Protein AF-I0CEF6-F1 (afdb_monomer_lite)

Sequence (139 aa):
MHSPYGPVHTPGNAVPNIDDTELGRALDSLHGVHPGLTLVADGLRHIAHDRHNITRIPTILNALAGDPHGHSLIDVIGHLVARLTDADQTPALRQLNLDEQKTVQQLGEESLYRLTDWELQEPAAEAAVVLDEIESKST

pLDDT: mean 89.61, std 13.47, range [41.97, 98.69]

Secondary structure (DSSP, 8-state):
---SS--S--GGGSPPP-TTSHHHHHHHHHTTT-HHHHHHHHHHHHHHHS---TTTHHHHHIIIII-TTS--HHHHHHHHHHHHH-TTT-GGGGGS-HHHHHHHHHHHHHHHHHHT-HHHHHHHHHHHHHHHHHHHTT-

Radius of gyration: 20.37 Å; chains: 1; bounding box: 37×33×73 Å

Organism: NCBI:txid1170711

Structure (mmCIF, N/CA/C/O backbone):
data_AF-I0CEF6-F1
#
_entry.id   AF-I0CEF6-F1
#
loop_
_atom_site.group_PDB
_atom_site.id
_atom_site.type_symbol
_atom_site.label_atom_id
_atom_site.label_alt_id
_atom_site.label_comp_id
_atom_site.label_asym_id
_atom_site.label_entity_id
_atom_site.label_seq_id
_atom_site.pdbx_PDB_ins_code
_atom_site.Cartn_x
_atom_site.Cartn_y
_atom_site.Cartn_z
_atom_site.occupancy
_atom_site.B_iso_or_equiv
_atom_site.auth_seq_id
_atom_site.auth_comp_id
_atom_site.auth_asym_id
_atom_site.auth_atom_id
_atom_site.pdbx_PDB_model_num
ATOM 1 N N . MET A 1 1 ? 13.425 -16.137 -47.425 1.00 41.97 1 MET A N 1
ATOM 2 C CA . MET A 1 1 ? 12.997 -14.758 -47.118 1.00 41.97 1 MET A CA 1
ATOM 3 C C . MET A 1 1 ? 13.192 -14.569 -45.620 1.00 41.97 1 MET A C 1
ATOM 5 O O . MET A 1 1 ? 12.418 -15.104 -44.842 1.00 41.97 1 MET A O 1
ATOM 9 N N . HIS A 1 2 ? 14.334 -14.004 -45.227 1.00 43.53 2 HIS A N 1
ATOM 10 C CA . HIS A 1 2 ? 14.745 -13.828 -43.830 1.00 43.53 2 HIS A CA 1
ATOM 11 C C . HIS A 1 2 ? 14.182 -12.479 -43.370 1.00 43.53 2 HIS A C 1
ATOM 13 O O . HIS A 1 2 ? 14.394 -11.484 -44.063 1.00 43.53 2 HIS A O 1
ATOM 19 N N . SER A 1 3 ? 13.415 -12.448 -42.279 1.00 45.62 3 SER A N 1
ATOM 20 C CA . SER A 1 3 ? 12.997 -11.176 -41.682 1.00 45.62 3 SER A CA 1
ATOM 21 C C . SER A 1 3 ? 14.264 -10.396 -41.299 1.00 45.62 3 SER A C 1
ATOM 23 O O . SER A 1 3 ? 15.109 -10.964 -40.607 1.00 45.62 3 SER A O 1
ATOM 25 N N . PRO A 1 4 ? 14.440 -9.135 -41.738 1.00 54.88 4 PRO A N 1
ATOM 26 C CA . PRO A 1 4 ? 15.590 -8.310 -41.353 1.00 54.88 4 PRO A CA 1
ATOM 27 C C . PRO A 1 4 ? 15.580 -7.958 -39.856 1.00 54.88 4 PRO A C 1
ATOM 29 O O . PRO A 1 4 ? 16.585 -7.512 -39.313 1.00 54.88 4 PRO A O 1
ATOM 32 N N . TYR A 1 5 ? 14.457 -8.208 -39.183 1.00 57.41 5 TYR A N 1
ATOM 33 C CA . TYR A 1 5 ? 14.319 -8.180 -37.738 1.00 57.41 5 TYR A CA 1
ATOM 34 C C . TYR A 1 5 ? 14.402 -9.629 -37.259 1.00 57.41 5 TYR A C 1
ATOM 36 O O . TYR A 1 5 ? 13.521 -10.430 -37.591 1.00 57.41 5 TYR A O 1
ATOM 44 N N . GLY A 1 6 ? 15.478 -9.983 -36.552 1.00 54.72 6 GLY A N 1
ATOM 45 C CA . GLY A 1 6 ? 15.647 -11.308 -35.948 1.00 54.72 6 GLY A CA 1
ATOM 46 C C . GLY A 1 6 ? 14.435 -11.723 -35.093 1.00 54.72 6 GLY A C 1
ATOM 47 O O . GLY A 1 6 ? 13.561 -10.900 -34.816 1.00 54.72 6 GLY A O 1
ATOM 48 N N . PRO A 1 7 ? 14.339 -13.000 -34.682 1.00 47.19 7 PRO A N 1
ATOM 49 C CA . PRO A 1 7 ? 13.181 -13.502 -33.947 1.00 47.19 7 PRO A CA 1
ATOM 50 C C . PRO A 1 7 ? 12.893 -12.628 -32.717 1.00 47.19 7 PRO A C 1
ATOM 52 O O . PRO A 1 7 ? 13.721 -12.500 -31.821 1.00 47.19 7 PRO A O 1
ATOM 55 N N . VAL A 1 8 ? 11.703 -12.020 -32.694 1.00 58.81 8 VAL A N 1
ATOM 56 C CA . VAL A 1 8 ? 11.270 -11.010 -31.705 1.00 58.81 8 VAL A CA 1
ATOM 57 C C . VAL A 1 8 ? 11.112 -11.606 -30.291 1.00 58.81 8 VAL A C 1
ATOM 59 O O . VAL A 1 8 ? 11.035 -10.877 -29.303 1.00 58.81 8 VAL A O 1
ATOM 62 N N . HIS A 1 9 ? 11.152 -12.937 -30.181 1.00 50.72 9 HIS A N 1
ATOM 63 C CA . HIS A 1 9 ? 11.051 -13.707 -28.943 1.00 50.72 9 HIS A CA 1
ATOM 64 C C . HIS A 1 9 ? 12.293 -14.590 -28.757 1.00 50.72 9 HIS A C 1
ATOM 66 O O . HIS A 1 9 ? 12.265 -15.793 -29.010 1.00 50.72 9 HIS A O 1
ATOM 72 N N . THR A 1 10 ? 13.409 -13.992 -28.343 1.00 57.25 10 THR A N 1
ATOM 73 C CA . THR A 1 10 ? 14.527 -14.743 -27.759 1.00 57.25 10 THR A CA 1
ATOM 74 C C . THR A 1 10 ? 14.340 -14.836 -26.239 1.00 57.25 10 THR A C 1
ATOM 76 O O . THR A 1 10 ? 13.812 -13.896 -25.640 1.00 57.25 10 THR A O 1
ATOM 79 N N . PRO A 1 11 ? 14.797 -15.918 -25.577 1.00 53.75 11 PRO A N 1
ATOM 80 C CA . PRO A 1 11 ? 14.769 -16.036 -24.113 1.00 53.75 11 PRO A CA 1
ATOM 81 C C . PRO A 1 11 ? 15.420 -14.853 -23.374 1.00 53.75 11 PRO A C 1
ATOM 83 O O . PRO A 1 11 ? 15.042 -14.558 -22.249 1.00 53.75 11 PRO A O 1
ATOM 86 N N . GLY A 1 12 ? 16.356 -14.142 -24.016 1.00 57.06 12 GLY A N 1
ATOM 87 C CA . GLY A 1 12 ? 17.007 -12.947 -23.464 1.00 57.06 12 GLY A CA 1
ATOM 88 C C . GLY A 1 12 ? 16.181 -11.655 -23.521 1.00 57.06 12 GLY A C 1
ATOM 89 O O . GLY A 1 12 ? 16.662 -10.630 -23.059 1.00 57.06 12 GLY A O 1
ATOM 90 N N . ASN A 1 13 ? 14.972 -11.687 -24.095 1.00 62.53 13 ASN A N 1
ATOM 91 C CA . ASN A 1 13 ? 14.072 -10.533 -24.232 1.00 62.53 13 ASN A CA 1
ATOM 92 C C . ASN A 1 13 ? 12.724 -10.738 -23.510 1.00 62.53 13 ASN A C 1
ATOM 94 O O . ASN A 1 13 ? 11.811 -9.924 -23.670 1.00 62.53 13 ASN A O 1
ATOM 98 N N . ALA A 1 14 ? 12.568 -11.851 -22.787 1.00 78.75 14 ALA A N 1
ATOM 99 C CA . ALA A 1 14 ? 11.372 -12.152 -22.011 1.00 78.75 14 ALA A CA 1
ATOM 100 C C . ALA A 1 14 ? 11.424 -11.443 -20.652 1.00 78.75 14 ALA A C 1
ATOM 102 O O . ALA A 1 14 ? 12.492 -11.337 -20.049 1.00 78.75 14 ALA A O 1
ATOM 103 N N . VAL A 1 15 ? 10.269 -10.984 -20.164 1.00 86.50 15 VAL A N 1
ATOM 104 C CA . VAL A 1 15 ? 10.145 -10.503 -18.783 1.00 86.50 15 VAL A CA 1
ATOM 105 C C . VAL A 1 15 ? 10.390 -11.699 -17.851 1.00 86.50 15 VAL A C 1
ATOM 107 O O . VAL A 1 15 ? 9.730 -12.729 -18.031 1.00 86.50 15 VAL A O 1
ATOM 110 N N . PRO A 1 16 ? 11.350 -11.624 -16.909 1.00 89.94 16 PRO A N 1
ATOM 111 C CA . PRO A 1 16 ? 11.624 -12.724 -15.990 1.00 89.94 16 PRO A CA 1
ATOM 112 C C . PRO A 1 16 ? 10.392 -13.107 -15.163 1.00 89.94 16 PRO A C 1
ATOM 114 O O . PRO A 1 16 ? 9.589 -12.249 -14.795 1.00 89.94 16 PRO A O 1
ATOM 117 N N . ASN A 1 17 ? 10.249 -14.398 -14.850 1.00 91.62 17 ASN A N 1
ATOM 118 C CA . ASN A 1 17 ? 9.209 -14.836 -13.921 1.00 91.62 17 ASN A CA 1
ATOM 119 C C . ASN A 1 17 ? 9.532 -14.350 -12.491 1.00 91.62 17 ASN A C 1
ATOM 121 O O . ASN A 1 17 ? 10.701 -14.309 -12.105 1.00 91.62 17 ASN A O 1
ATOM 125 N N . ILE A 1 18 ? 8.502 -14.008 -11.715 1.00 95.06 18 ILE A N 1
ATOM 126 C CA . ILE A 1 18 ? 8.603 -13.543 -10.330 1.00 95.06 18 ILE A CA 1
ATOM 127 C C . ILE A 1 18 ? 8.215 -14.611 -9.302 1.00 95.06 18 ILE A C 1
ATOM 129 O O . ILE A 1 18 ? 8.454 -14.378 -8.120 1.00 95.06 18 ILE A O 1
ATOM 133 N N . ASP A 1 19 ? 7.629 -15.746 -9.704 1.00 91.19 19 ASP A N 1
ATOM 134 C CA . ASP A 1 19 ? 7.051 -16.732 -8.770 1.00 91.19 19 ASP A CA 1
ATOM 135 C C . ASP A 1 19 ? 8.056 -17.215 -7.703 1.00 91.19 19 ASP A C 1
ATOM 137 O O . ASP A 1 19 ? 7.731 -17.277 -6.521 1.00 91.19 19 ASP A O 1
ATOM 141 N N . ASP A 1 20 ? 9.316 -17.442 -8.086 1.00 92.88 20 ASP A N 1
ATOM 142 C CA . ASP A 1 20 ? 10.383 -17.893 -7.176 1.00 92.88 20 ASP A CA 1
ATOM 143 C C . ASP A 1 20 ? 11.169 -16.738 -6.512 1.00 92.88 20 ASP A C 1
ATOM 145 O O . ASP A 1 20 ? 12.245 -16.939 -5.942 1.00 92.88 20 ASP A O 1
ATOM 149 N N . THR A 1 21 ? 10.660 -15.505 -6.586 1.00 96.62 21 THR A N 1
ATOM 150 C CA . THR A 1 21 ? 11.298 -14.308 -6.009 1.00 96.62 21 THR A CA 1
ATOM 151 C C . THR A 1 21 ? 10.660 -13.897 -4.677 1.00 96.62 21 THR A C 1
ATOM 153 O O . THR A 1 21 ? 9.620 -14.413 -4.267 1.00 96.62 21 THR A O 1
ATOM 156 N N . GLU A 1 22 ? 11.267 -12.941 -3.966 1.00 96.69 22 GLU A N 1
ATOM 157 C CA . GLU A 1 22 ? 10.638 -12.340 -2.779 1.00 96.69 22 GLU A CA 1
ATOM 158 C C . GLU A 1 22 ? 9.314 -11.643 -3.103 1.00 96.69 22 GLU A C 1
ATOM 160 O O . GLU A 1 22 ? 8.370 -11.771 -2.326 1.00 96.69 22 GLU A O 1
ATOM 165 N N . LEU A 1 23 ? 9.212 -10.994 -4.267 1.00 95.62 23 LEU A N 1
ATOM 166 C CA . LEU A 1 23 ? 7.967 -10.378 -4.717 1.00 95.62 23 LEU A CA 1
ATOM 167 C C . LEU A 1 23 ? 6.868 -11.428 -4.924 1.00 95.62 23 LEU A C 1
ATOM 169 O O . LEU A 1 23 ? 5.773 -11.260 -4.399 1.00 95.62 23 LEU A O 1
ATOM 173 N N . GLY A 1 24 ? 7.162 -12.528 -5.627 1.00 97.00 24 GLY A N 1
ATOM 174 C CA . GLY A 1 24 ? 6.199 -13.618 -5.841 1.00 97.00 24 GLY A CA 1
ATOM 175 C C . GLY A 1 24 ? 5.659 -14.171 -4.522 1.00 97.00 24 GLY A C 1
ATOM 176 O O . GLY A 1 24 ? 4.449 -14.198 -4.307 1.00 97.00 24 GLY A O 1
ATOM 177 N N . ARG A 1 25 ? 6.562 -14.475 -3.580 1.00 97.44 25 ARG A N 1
ATOM 178 C CA . ARG A 1 25 ? 6.195 -14.958 -2.238 1.00 97.44 25 ARG A CA 1
ATOM 179 C C . ARG A 1 25 ? 5.375 -13.948 -1.433 1.00 97.44 25 ARG A C 1
ATOM 181 O O . ARG A 1 25 ? 4.451 -14.345 -0.724 1.00 97.44 25 ARG A O 1
ATOM 188 N N . ALA A 1 26 ? 5.687 -12.656 -1.531 1.00 96.75 26 ALA A N 1
ATOM 189 C CA . ALA A 1 26 ? 4.910 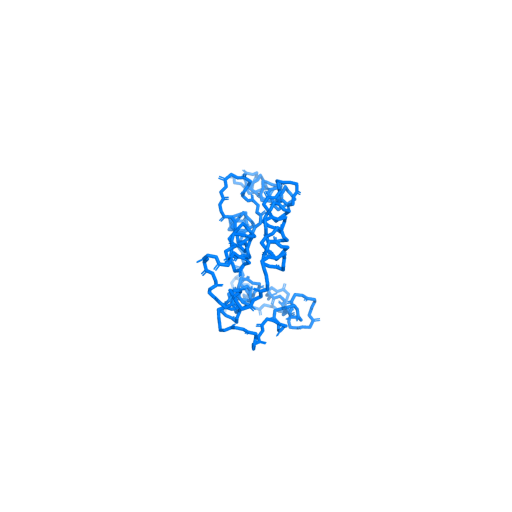-11.611 -0.873 1.00 96.75 26 ALA A CA 1
ATOM 190 C C . ALA A 1 26 ? 3.485 -11.527 -1.446 1.00 96.75 26 ALA A C 1
ATOM 192 O O . ALA A 1 26 ? 2.526 -11.442 -0.681 1.00 96.75 26 ALA A O 1
ATOM 193 N N . LEU A 1 27 ? 3.325 -11.623 -2.768 1.00 96.88 27 LEU A N 1
ATOM 194 C CA . LEU A 1 27 ? 2.013 -11.602 -3.421 1.00 96.88 27 LEU A CA 1
ATOM 195 C C . LEU A 1 27 ? 1.173 -12.835 -3.068 1.00 96.88 27 LEU A C 1
ATOM 197 O O . LEU A 1 27 ? -0.010 -12.694 -2.761 1.00 96.88 27 LEU A O 1
ATOM 201 N N . ASP A 1 28 ? 1.785 -14.020 -3.024 1.00 97.00 28 ASP A N 1
ATOM 202 C CA . ASP A 1 28 ? 1.104 -15.256 -2.616 1.00 97.00 28 ASP A CA 1
ATOM 203 C C . ASP A 1 28 ? 0.601 -15.191 -1.171 1.00 97.00 28 ASP A C 1
ATOM 205 O O . ASP A 1 28 ? -0.458 -15.729 -0.855 1.00 97.00 28 ASP A O 1
ATOM 209 N N . SER A 1 29 ? 1.308 -14.476 -0.291 1.00 96.06 29 SER A N 1
ATOM 210 C CA . SER A 1 29 ? 0.877 -14.302 1.101 1.00 96.06 29 SER A CA 1
ATOM 211 C C . SER A 1 29 ? -0.412 -13.479 1.254 1.00 96.06 29 SER A C 1
ATOM 213 O O . SER A 1 29 ? -1.086 -13.577 2.279 1.00 96.06 29 SER A O 1
ATOM 215 N N . LEU A 1 30 ? -0.780 -12.684 0.240 1.00 95.56 30 LEU A N 1
ATOM 216 C CA . LEU A 1 30 ? -2.016 -11.893 0.225 1.00 95.56 30 LEU A CA 1
ATOM 217 C C . LEU A 1 30 ? -3.234 -12.706 -0.240 1.00 95.56 30 LEU A C 1
ATOM 219 O O . LEU A 1 30 ? -4.383 -12.315 0.008 1.00 95.56 30 LEU A O 1
ATOM 223 N N . HIS A 1 31 ? -3.010 -13.836 -0.916 1.00 94.94 31 HIS A N 1
ATOM 224 C CA . HIS A 1 31 ? -4.081 -14.713 -1.376 1.00 94.94 31 HIS A CA 1
ATOM 225 C C . HIS A 1 31 ? -4.765 -15.408 -0.190 1.00 94.94 31 HIS A C 1
ATOM 227 O O . HIS A 1 31 ? -4.128 -15.914 0.728 1.00 94.94 31 HIS A O 1
ATOM 233 N N . GLY A 1 32 ? -6.102 -15.423 -0.195 1.00 92.62 32 GLY A N 1
ATOM 234 C CA . GLY A 1 32 ? -6.907 -16.059 0.858 1.00 92.62 32 GLY A CA 1
ATOM 235 C C . GLY A 1 32 ? -7.184 -15.200 2.099 1.00 92.62 32 GLY A C 1
ATOM 236 O O . GLY A 1 32 ? -8.050 -15.571 2.888 1.00 92.62 32 GLY A O 1
ATOM 237 N N . VAL A 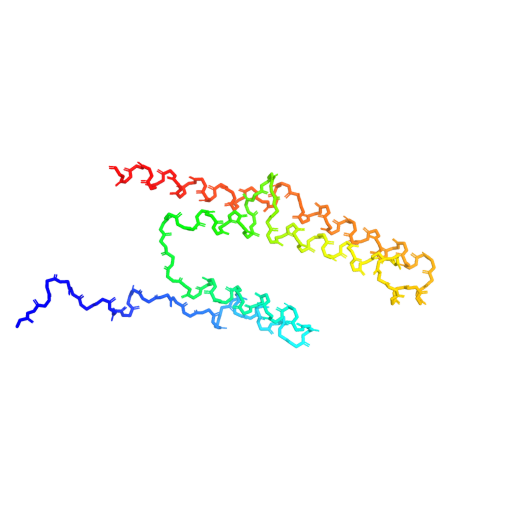1 33 ? -6.538 -14.035 2.253 1.00 96.12 33 VAL A N 1
ATOM 238 C CA . VAL A 1 33 ? -6.818 -13.101 3.363 1.00 96.12 33 VAL A CA 1
ATOM 239 C C . VAL A 1 33 ? -8.127 -12.339 3.133 1.00 96.12 33 VAL A C 1
ATOM 241 O O . VAL A 1 33 ? -8.998 -12.292 3.997 1.00 96.12 33 VAL A O 1
ATOM 244 N N . HIS A 1 34 ? -8.277 -11.735 1.953 1.00 97.12 34 HIS A N 1
ATOM 245 C CA . HIS A 1 34 ? -9.477 -11.005 1.543 1.00 97.12 34 HIS A CA 1
ATOM 246 C C . HIS A 1 34 ?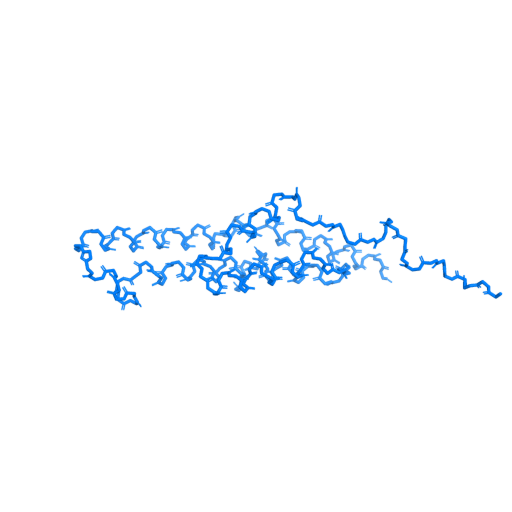 -9.543 -10.947 0.006 1.00 97.12 34 HIS A C 1
ATOM 248 O O . HIS A 1 34 ? -8.502 -10.718 -0.618 1.00 97.12 34 HIS A O 1
ATOM 254 N N . PRO A 1 35 ? -10.723 -11.071 -0.637 1.00 97.69 35 PRO A N 1
ATOM 255 C CA . PRO A 1 35 ? -10.828 -11.017 -2.101 1.00 97.69 35 PRO A CA 1
ATOM 256 C C . PRO A 1 35 ? -10.238 -9.739 -2.710 1.00 97.69 35 PRO A C 1
ATOM 258 O O . PRO A 1 35 ? -9.601 -9.780 -3.757 1.00 97.69 35 PRO A O 1
ATOM 261 N N . GLY A 1 36 ? -10.381 -8.603 -2.021 1.00 97.00 36 GLY A N 1
ATOM 262 C CA . GLY A 1 36 ? -9.764 -7.340 -2.438 1.00 97.00 36 GLY A CA 1
ATOM 263 C C . GLY A 1 36 ? -8.231 -7.375 -2.431 1.00 97.00 36 GLY A C 1
ATOM 264 O O . GLY A 1 36 ? -7.617 -6.849 -3.349 1.00 97.00 36 GLY A O 1
ATOM 265 N N . LEU A 1 37 ? -7.607 -8.043 -1.453 1.00 96.94 37 LEU A N 1
ATOM 266 C CA . LEU A 1 37 ? -6.146 -8.195 -1.415 1.00 96.94 37 LEU A CA 1
ATOM 267 C C . LEU A 1 37 ? -5.653 -9.155 -2.499 1.00 96.94 37 LEU A C 1
ATOM 269 O O . LEU A 1 37 ? -4.598 -8.929 -3.078 1.00 96.94 37 LEU A O 1
ATOM 273 N N . THR A 1 38 ? -6.450 -10.176 -2.828 1.00 97.50 38 THR A N 1
ATOM 274 C CA . THR A 1 38 ? -6.174 -11.061 -3.969 1.00 97.50 38 THR A CA 1
ATOM 275 C C . THR A 1 38 ? -6.162 -10.280 -5.283 1.00 97.50 38 THR A C 1
ATOM 277 O O . THR A 1 38 ? -5.213 -10.399 -6.048 1.00 97.50 38 THR A O 1
ATOM 280 N N . LEU A 1 39 ? -7.141 -9.395 -5.502 1.00 97.31 39 LEU A N 1
ATOM 281 C CA . LEU A 1 39 ? -7.180 -8.538 -6.692 1.00 97.31 39 LEU A CA 1
ATOM 282 C C . LEU A 1 39 ? -5.994 -7.569 -6.771 1.00 97.31 39 LEU A C 1
ATOM 284 O O . LEU A 1 39 ? -5.443 -7.366 -7.851 1.00 97.31 39 LEU A O 1
ATOM 288 N N . VAL A 1 40 ? -5.586 -6.979 -5.642 1.00 96.75 40 VAL A N 1
ATOM 289 C CA . VAL A 1 40 ? -4.381 -6.136 -5.591 1.00 96.75 40 VAL A CA 1
ATOM 290 C C . VAL A 1 40 ? -3.142 -6.961 -5.942 1.00 96.75 40 VAL A C 1
ATOM 292 O O . VAL A 1 40 ? -2.344 -6.528 -6.770 1.00 96.75 40 VAL A O 1
ATOM 295 N N . ALA A 1 41 ? -3.004 -8.163 -5.376 1.00 96.94 41 ALA A N 1
ATOM 296 C CA . ALA A 1 41 ? -1.879 -9.047 -5.657 1.00 96.94 41 ALA A CA 1
ATOM 297 C C . ALA A 1 41 ? -1.815 -9.451 -7.139 1.00 96.94 41 ALA A C 1
ATOM 299 O O . ALA A 1 41 ? -0.749 -9.400 -7.753 1.00 96.94 41 ALA A O 1
ATOM 300 N N . ASP A 1 42 ? -2.958 -9.783 -7.737 1.00 96.44 42 ASP A N 1
ATOM 301 C CA . ASP A 1 42 ? -3.053 -10.135 -9.154 1.00 96.44 42 ASP A CA 1
ATOM 302 C C . ASP A 1 42 ? -2.731 -8.935 -10.058 1.00 96.44 42 ASP A C 1
ATOM 304 O O . ASP A 1 42 ? -2.037 -9.084 -11.066 1.00 96.44 42 ASP A O 1
ATOM 308 N N . GLY A 1 43 ? -3.162 -7.728 -9.676 1.00 96.81 43 GLY A N 1
ATOM 309 C CA . GLY A 1 43 ? -2.806 -6.487 -10.365 1.00 96.81 43 GLY A CA 1
ATOM 310 C C . GLY A 1 43 ? -1.304 -6.191 -10.316 1.00 96.81 43 GLY A C 1
ATOM 311 O O . GLY A 1 43 ? -0.701 -5.894 -11.346 1.00 96.81 43 GLY A O 1
ATOM 312 N N . LEU A 1 44 ? -0.674 -6.334 -9.147 1.00 97.31 44 LEU A N 1
ATOM 313 C CA . LEU A 1 44 ? 0.775 -6.167 -8.988 1.00 97.31 44 LEU A CA 1
ATOM 314 C C . LEU A 1 44 ? 1.561 -7.228 -9.769 1.00 97.31 44 LEU A C 1
ATOM 316 O O . LEU A 1 44 ? 2.546 -6.899 -10.429 1.00 97.31 44 LEU A O 1
ATOM 320 N N . ARG A 1 45 ? 1.096 -8.483 -9.767 1.00 96.81 45 ARG A N 1
ATOM 321 C CA . ARG A 1 45 ? 1.660 -9.562 -10.592 1.00 96.81 45 ARG A CA 1
ATOM 322 C C . ARG A 1 45 ? 1.553 -9.234 -12.081 1.00 96.81 45 ARG A C 1
ATOM 324 O O . ARG A 1 45 ? 2.508 -9.442 -12.825 1.00 96.81 45 ARG A O 1
ATOM 331 N N . HIS A 1 46 ? 0.423 -8.679 -12.520 1.00 95.94 46 HIS A N 1
ATOM 332 C CA . HIS A 1 46 ? 0.252 -8.236 -13.900 1.00 95.94 46 HIS A CA 1
ATOM 333 C C . HIS A 1 46 ? 1.237 -7.121 -14.270 1.00 95.94 46 HIS A C 1
ATOM 335 O O . HIS A 1 46 ? 1.890 -7.218 -15.305 1.00 95.94 46 HIS A O 1
ATOM 341 N N . ILE A 1 47 ? 1.406 -6.112 -13.406 1.00 96.06 47 ILE A N 1
ATOM 342 C CA . ILE A 1 47 ? 2.405 -5.051 -13.602 1.00 96.06 47 ILE A CA 1
ATOM 343 C C . ILE A 1 47 ? 3.809 -5.655 -13.702 1.00 96.06 47 ILE A C 1
ATOM 345 O O . ILE A 1 47 ? 4.556 -5.303 -14.606 1.00 96.06 47 ILE A O 1
ATOM 349 N N . ALA A 1 48 ? 4.174 -6.584 -12.821 1.00 95.50 48 ALA A N 1
ATOM 350 C CA . ALA A 1 48 ? 5.512 -7.168 -12.793 1.00 95.50 48 ALA A CA 1
ATOM 351 C C . ALA A 1 48 ? 5.839 -8.052 -14.015 1.00 95.50 48 ALA A C 1
ATOM 353 O O . ALA A 1 48 ? 7.004 -8.160 -14.391 1.00 95.50 48 ALA A O 1
ATOM 354 N N . HIS A 1 49 ? 4.833 -8.664 -14.647 1.00 94.56 49 HIS A N 1
ATOM 355 C CA . HIS A 1 49 ? 5.011 -9.468 -15.862 1.00 94.56 49 HIS A CA 1
ATOM 356 C C . HIS A 1 49 ? 4.854 -8.689 -17.170 1.00 94.56 49 HIS A C 1
ATOM 358 O O . HIS A 1 49 ? 5.172 -9.229 -18.234 1.00 94.56 49 HIS A O 1
ATOM 364 N N . ASP A 1 50 ? 4.355 -7.453 -17.121 1.00 93.69 50 ASP A N 1
ATOM 365 C CA . ASP A 1 50 ? 4.194 -6.642 -18.321 1.00 93.69 50 ASP A CA 1
ATOM 366 C C . ASP A 1 50 ? 5.551 -6.165 -18.858 1.00 93.69 50 ASP A C 1
ATOM 368 O O . ASP A 1 50 ? 6.504 -5.891 -18.122 1.00 93.69 50 ASP A O 1
ATOM 372 N N . ARG A 1 51 ? 5.646 -6.064 -20.185 1.00 91.25 51 ARG A N 1
ATOM 373 C CA . ARG A 1 51 ? 6.840 -5.543 -20.846 1.00 91.25 51 ARG A CA 1
ATOM 374 C C . ARG A 1 51 ? 6.737 -4.026 -20.923 1.00 91.25 51 ARG A C 1
ATOM 376 O O . ARG A 1 51 ? 6.245 -3.475 -21.909 1.00 91.25 51 ARG A O 1
ATOM 383 N N . HIS A 1 52 ? 7.260 -3.358 -19.905 1.00 91.81 52 HIS A N 1
ATOM 384 C CA . HIS A 1 52 ? 7.279 -1.898 -19.862 1.00 91.81 52 HIS A CA 1
ATOM 385 C C . HIS A 1 52 ? 8.247 -1.287 -20.876 1.00 91.81 52 HIS A C 1
ATOM 387 O O . HIS A 1 52 ? 9.239 -1.897 -21.284 1.00 91.81 52 HIS A O 1
ATOM 393 N N . ASN A 1 53 ? 7.956 -0.049 -21.266 1.00 89.44 53 ASN A N 1
ATOM 394 C CA . ASN A 1 53 ? 8.879 0.812 -21.996 1.00 89.44 53 ASN A CA 1
ATOM 395 C C . ASN A 1 53 ? 9.383 1.936 -21.079 1.00 89.44 53 ASN A C 1
ATOM 397 O O . ASN A 1 53 ? 8.795 2.195 -20.028 1.00 89.44 53 ASN A O 1
ATOM 401 N N . ILE A 1 54 ? 10.471 2.594 -21.488 1.00 90.75 54 ILE A N 1
ATOM 402 C CA . ILE A 1 54 ? 11.135 3.617 -20.671 1.00 90.75 54 ILE A CA 1
ATOM 403 C C . ILE A 1 54 ? 10.208 4.794 -20.334 1.00 90.75 54 ILE A C 1
ATOM 405 O O . ILE A 1 54 ? 10.253 5.285 -19.217 1.00 90.75 54 ILE A O 1
ATOM 409 N N . THR A 1 55 ? 9.300 5.154 -21.242 1.00 89.38 55 THR A N 1
ATOM 410 C CA . THR A 1 55 ? 8.338 6.253 -21.084 1.00 89.38 55 THR A CA 1
ATOM 411 C C . THR A 1 55 ? 7.240 5.952 -20.053 1.00 89.38 55 THR A C 1
ATOM 413 O O . THR A 1 55 ? 6.643 6.862 -19.489 1.00 89.38 55 THR A O 1
ATOM 416 N N . ARG A 1 56 ? 6.914 4.675 -19.801 1.00 91.44 56 ARG A N 1
ATOM 417 C CA . ARG A 1 56 ? 5.793 4.287 -18.923 1.00 91.44 56 ARG A CA 1
ATOM 418 C C . ARG A 1 56 ? 6.216 3.993 -17.486 1.00 91.44 56 ARG A C 1
ATOM 420 O O . ARG A 1 56 ? 5.409 4.171 -16.574 1.00 91.44 56 ARG A O 1
ATOM 427 N N . ILE A 1 57 ? 7.453 3.539 -17.278 1.00 94.25 57 ILE A N 1
ATOM 428 C CA . ILE A 1 57 ? 7.965 3.186 -15.944 1.00 94.25 57 ILE A CA 1
ATOM 429 C C . ILE A 1 57 ? 7.864 4.360 -14.952 1.00 94.25 57 ILE A C 1
ATOM 431 O O . ILE A 1 57 ? 7.360 4.114 -13.858 1.00 94.25 57 ILE A O 1
ATOM 435 N N . PRO A 1 58 ? 8.229 5.612 -15.299 1.00 93.88 58 PRO A N 1
ATOM 436 C CA . PRO A 1 58 ? 8.112 6.759 -14.392 1.00 93.88 58 PRO A CA 1
ATOM 437 C C . PRO A 1 58 ? 6.698 6.932 -13.830 1.00 93.88 58 PRO A C 1
ATOM 439 O O . PRO A 1 58 ? 6.502 7.030 -12.621 1.00 93.88 58 PRO A O 1
ATOM 442 N N . THR A 1 59 ? 5.681 6.852 -14.697 1.00 93.25 59 THR A N 1
ATOM 443 C CA . THR A 1 59 ? 4.275 6.940 -14.276 1.00 93.25 59 THR A CA 1
ATOM 444 C C . THR A 1 59 ? 3.874 5.785 -13.357 1.00 93.25 59 THR A C 1
ATOM 446 O O . THR A 1 59 ? 3.133 5.995 -12.400 1.00 93.25 59 THR A O 1
ATOM 449 N N . ILE A 1 60 ? 4.352 4.564 -13.625 1.00 95.12 60 ILE A N 1
ATOM 450 C CA . ILE A 1 60 ? 4.069 3.397 -12.776 1.00 95.12 60 ILE A CA 1
ATOM 451 C C . ILE A 1 60 ? 4.725 3.560 -11.401 1.00 95.12 60 ILE A C 1
ATOM 453 O O . ILE A 1 60 ? 4.067 3.309 -10.396 1.00 95.12 60 ILE A O 1
ATOM 457 N N . LEU A 1 61 ? 5.984 4.001 -11.342 1.00 95.00 61 LEU A N 1
ATOM 458 C CA . LEU A 1 61 ? 6.691 4.239 -10.080 1.00 95.00 61 LEU A CA 1
ATOM 459 C C . LEU A 1 61 ? 5.971 5.291 -9.232 1.00 95.00 61 LEU A C 1
ATOM 461 O O . LEU A 1 61 ? 5.707 5.040 -8.057 1.00 95.00 61 LEU A O 1
ATOM 465 N N . ASN A 1 62 ? 5.557 6.405 -9.841 1.00 93.56 62 ASN A N 1
ATOM 466 C 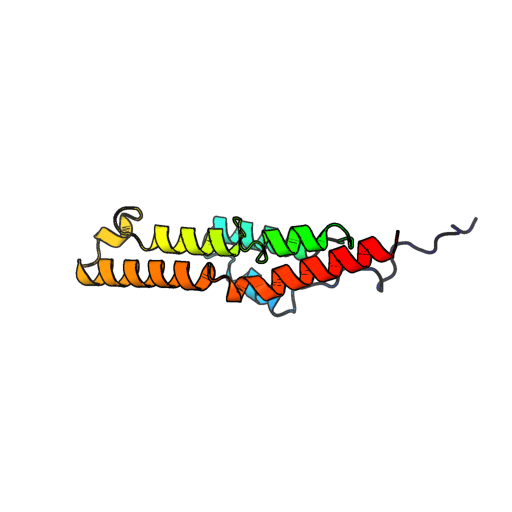CA . ASN A 1 62 ? 4.803 7.448 -9.144 1.00 93.56 62 ASN A CA 1
ATOM 467 C C . ASN A 1 62 ? 3.448 6.932 -8.642 1.00 93.56 62 ASN A C 1
ATOM 469 O O . ASN A 1 62 ? 3.114 7.119 -7.476 1.00 93.56 62 ASN A O 1
ATOM 473 N N . ALA A 1 63 ? 2.709 6.191 -9.474 1.00 94.31 63 ALA A N 1
ATOM 474 C CA . ALA A 1 63 ? 1.429 5.604 -9.077 1.00 94.31 63 ALA A CA 1
ATOM 475 C C . ALA A 1 63 ? 1.560 4.552 -7.960 1.00 94.31 63 ALA A C 1
ATOM 477 O O . ALA A 1 63 ? 0.630 4.369 -7.176 1.00 94.31 63 ALA A O 1
ATOM 478 N N . LEU A 1 64 ? 2.689 3.840 -7.881 1.00 94.81 64 LEU A N 1
ATOM 479 C CA . LEU A 1 64 ? 2.932 2.854 -6.830 1.00 94.81 64 LEU A CA 1
ATOM 480 C C . LEU A 1 64 ? 3.393 3.505 -5.524 1.00 94.81 64 LEU A C 1
ATOM 482 O O . LEU A 1 64 ? 2.858 3.153 -4.475 1.00 94.81 64 LEU A O 1
ATOM 486 N N . ALA A 1 65 ? 4.369 4.415 -5.583 1.00 93.25 65 ALA A N 1
ATOM 487 C CA . ALA A 1 65 ? 5.067 4.902 -4.392 1.00 93.25 65 ALA A CA 1
ATOM 488 C C . ALA A 1 65 ? 5.712 6.298 -4.507 1.00 93.25 65 ALA A C 1
ATOM 490 O O . ALA A 1 65 ? 6.266 6.759 -3.522 1.00 93.25 65 ALA A O 1
ATOM 491 N N . GLY A 1 66 ? 5.723 6.938 -5.680 1.00 84.12 66 GLY A N 1
ATOM 492 C CA . GLY A 1 66 ? 6.585 8.101 -5.954 1.00 84.12 66 GLY A CA 1
ATOM 493 C C . GLY A 1 66 ? 5.869 9.440 -6.142 1.00 84.12 66 GLY A C 1
ATOM 494 O O . GLY A 1 66 ? 6.435 10.323 -6.777 1.00 84.12 66 GLY A O 1
ATOM 495 N N . ASP A 1 67 ? 4.629 9.598 -5.676 1.00 80.19 67 ASP A N 1
ATOM 496 C CA . ASP A 1 67 ? 3.890 10.860 -5.821 1.00 80.19 67 ASP A CA 1
ATOM 497 C C . ASP A 1 67 ? 3.757 11.615 -4.485 1.00 80.19 67 ASP A C 1
ATOM 499 O O . ASP A 1 67 ? 2.706 11.531 -3.847 1.00 80.19 67 ASP A O 1
ATOM 503 N N . PRO A 1 68 ? 4.766 12.422 -4.087 1.00 67.69 68 PRO A N 1
ATOM 504 C CA . PRO A 1 68 ? 4.765 13.163 -2.818 1.00 67.69 68 PRO A CA 1
ATOM 505 C C . PRO A 1 68 ? 3.665 14.230 -2.721 1.00 67.69 68 PRO A C 1
ATOM 507 O O . PRO A 1 68 ? 3.503 14.876 -1.681 1.00 67.69 68 PRO A O 1
ATOM 510 N N . HIS A 1 69 ? 2.931 14.478 -3.809 1.00 69.56 69 HIS A N 1
ATOM 511 C CA . HIS A 1 69 ? 1.860 15.468 -3.881 1.00 69.56 69 HIS A CA 1
ATOM 512 C C . HIS A 1 69 ? 0.520 14.884 -4.341 1.00 69.56 69 HIS A C 1
ATOM 514 O O . HIS A 1 69 ? -0.456 15.632 -4.459 1.00 69.56 69 HIS A O 1
ATOM 520 N N . GLY A 1 70 ? 0.446 13.576 -4.577 1.00 66.19 70 GLY A N 1
ATOM 521 C CA . GLY A 1 70 ? -0.755 12.893 -5.033 1.00 66.19 70 GLY A CA 1
ATOM 522 C C . GLY A 1 70 ? -1.044 11.629 -4.238 1.00 66.19 70 GLY A C 1
ATOM 523 O O . GLY A 1 70 ? -0.656 11.495 -3.085 1.00 66.19 70 GLY A O 1
ATOM 524 N N . HIS A 1 71 ? -1.845 10.743 -4.826 1.00 79.19 71 HIS A N 1
ATOM 525 C CA . HIS A 1 71 ? -2.321 9.529 -4.165 1.00 79.19 71 HIS A CA 1
ATOM 526 C C . HIS A 1 71 ? -1.684 8.312 -4.829 1.00 79.19 71 HIS A C 1
ATOM 528 O O . HIS A 1 71 ? -2.223 7.769 -5.798 1.00 79.19 71 HIS A O 1
ATOM 534 N N . SER A 1 72 ? -0.537 7.889 -4.306 1.00 92.81 72 SER A N 1
ATOM 535 C CA . SER A 1 72 ? 0.082 6.618 -4.663 1.00 92.81 72 SER A CA 1
ATOM 536 C C . SER A 1 72 ? -0.680 5.440 -4.040 1.00 92.81 72 SER A C 1
ATOM 538 O O . SER A 1 72 ? -1.512 5.596 -3.138 1.00 92.81 72 SER A O 1
ATOM 540 N N . LEU A 1 73 ? -0.397 4.220 -4.501 1.00 94.19 73 LEU A N 1
ATOM 541 C CA . LEU A 1 73 ? -0.960 3.010 -3.904 1.00 94.19 73 LEU A CA 1
ATOM 542 C C . LEU A 1 73 ? -0.611 2.896 -2.410 1.00 94.19 73 LEU A C 1
ATOM 544 O O . LEU A 1 73 ? -1.455 2.451 -1.630 1.00 94.19 73 LEU A O 1
ATOM 548 N N . ILE A 1 74 ? 0.589 3.321 -2.000 1.00 93.88 74 ILE A N 1
ATOM 549 C CA . ILE A 1 74 ? 0.992 3.341 -0.587 1.00 93.88 74 ILE A CA 1
ATOM 550 C C . ILE A 1 74 ? 0.098 4.291 0.223 1.00 93.88 74 ILE A C 1
ATOM 552 O O . ILE A 1 74 ? -0.382 3.897 1.290 1.00 93.88 74 ILE A O 1
ATOM 556 N N . ASP A 1 75 ? -0.219 5.479 -0.301 1.00 93.00 75 ASP A N 1
ATOM 557 C CA . ASP A 1 75 ? -1.107 6.435 0.379 1.00 93.00 75 ASP A CA 1
ATOM 558 C C . ASP A 1 75 ? -2.514 5.863 0.560 1.00 93.00 75 ASP A C 1
ATOM 560 O O . ASP A 1 75 ? -3.118 5.946 1.634 1.00 93.00 75 ASP A O 1
ATOM 564 N N . VAL A 1 76 ? -3.034 5.216 -0.487 1.00 94.19 76 VAL A N 1
ATOM 565 C CA . VAL A 1 76 ? -4.341 4.551 -0.443 1.00 94.19 76 VAL A CA 1
ATOM 566 C C . VAL A 1 76 ? -4.354 3.441 0.612 1.00 94.19 76 VAL A C 1
ATOM 568 O O . VAL A 1 76 ? -5.335 3.310 1.349 1.00 94.19 76 VAL A O 1
ATOM 571 N N . ILE A 1 77 ? -3.272 2.664 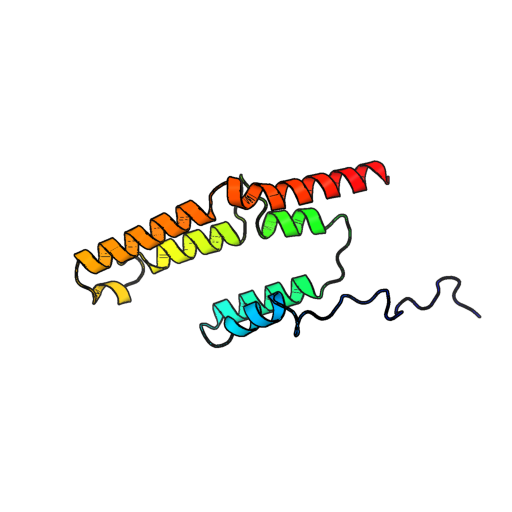0.726 1.00 95.38 77 ILE A N 1
ATOM 572 C CA . ILE A 1 77 ? -3.128 1.628 1.756 1.00 95.38 77 ILE A CA 1
ATOM 573 C C . ILE A 1 77 ? -3.103 2.256 3.154 1.00 95.38 77 ILE A C 1
ATOM 575 O O . ILE A 1 77 ? -3.839 1.792 4.026 1.00 95.38 77 ILE A O 1
ATOM 579 N N . GLY A 1 78 ? -2.331 3.326 3.366 1.00 95.38 78 GLY A N 1
ATOM 580 C CA . GLY A 1 78 ? -2.288 4.044 4.643 1.00 95.38 78 GLY A CA 1
ATOM 581 C C . GLY A 1 78 ? -3.670 4.534 5.079 1.00 95.38 78 GLY A C 1
ATOM 582 O O . GLY A 1 78 ? -4.104 4.280 6.206 1.00 95.38 78 GLY A O 1
ATOM 583 N N . HIS A 1 79 ? -4.421 5.152 4.163 1.00 96.69 79 HIS A N 1
ATOM 584 C CA . HIS A 1 79 ? -5.784 5.612 4.440 1.00 96.69 79 HIS A CA 1
ATOM 585 C C . HIS A 1 79 ? -6.761 4.463 4.708 1.00 96.69 79 HIS A C 1
ATOM 587 O O . HIS A 1 79 ? -7.638 4.587 5.569 1.00 96.69 79 HIS A O 1
ATOM 593 N N . LEU A 1 80 ? -6.623 3.337 4.002 1.00 97.38 80 LEU A N 1
ATOM 594 C CA . LEU A 1 80 ? -7.443 2.156 4.252 1.00 97.38 80 LEU A CA 1
ATOM 595 C C . LEU A 1 80 ? -7.168 1.570 5.641 1.00 97.38 80 LEU A C 1
ATOM 597 O O . LEU A 1 80 ? -8.120 1.227 6.340 1.00 97.38 80 LEU A O 1
ATOM 601 N N . VAL A 1 81 ? -5.902 1.490 6.058 1.00 98.00 81 VAL A N 1
ATOM 602 C CA . VAL A 1 81 ? -5.529 1.032 7.404 1.00 98.00 81 VAL A CA 1
ATOM 603 C C . VAL A 1 81 ? -6.170 1.930 8.458 1.00 98.00 81 VAL A C 1
ATOM 605 O O . VAL A 1 81 ? -6.914 1.412 9.287 1.00 98.00 81 VAL A O 1
ATOM 608 N N . ALA A 1 82 ? -5.991 3.254 8.367 1.00 98.19 82 ALA A N 1
ATOM 609 C CA . ALA A 1 82 ? -6.595 4.204 9.305 1.00 98.19 82 ALA A CA 1
ATOM 610 C C . ALA A 1 82 ? -8.126 4.060 9.387 1.00 98.19 82 ALA A C 1
ATOM 612 O O . ALA A 1 82 ? -8.706 4.076 10.474 1.00 98.19 82 ALA A O 1
ATOM 613 N N . ARG A 1 83 ? -8.793 3.844 8.245 1.00 98.19 83 ARG A N 1
ATOM 614 C CA . ARG A 1 83 ? -10.240 3.589 8.194 1.00 98.19 83 ARG A CA 1
ATOM 615 C C . ARG A 1 83 ? -10.632 2.281 8.887 1.00 98.19 83 ARG A C 1
ATOM 617 O O . ARG A 1 83 ? -11.652 2.237 9.573 1.00 98.19 83 ARG A O 1
ATOM 624 N N . LEU A 1 84 ? -9.876 1.205 8.673 1.00 98.25 84 LEU A N 1
ATOM 625 C CA . LEU A 1 84 ? -10.177 -0.113 9.241 1.00 98.25 84 LEU A CA 1
ATOM 626 C C . LEU A 1 84 ? -9.928 -0.177 10.752 1.00 98.25 84 LEU A C 1
ATOM 628 O O . LEU A 1 84 ? -10.549 -0.990 11.431 1.00 98.25 84 LEU A O 1
ATOM 632 N N . THR A 1 85 ? -9.059 0.684 11.277 1.00 98.69 85 THR A N 1
ATOM 633 C CA . THR A 1 85 ? -8.752 0.803 12.710 1.00 98.69 85 THR A CA 1
ATOM 634 C C . THR A 1 85 ? -9.651 1.781 13.468 1.00 98.69 85 THR A C 1
ATOM 636 O O . THR A 1 85 ? -9.579 1.851 14.692 1.00 98.69 85 THR A O 1
ATOM 639 N N . ASP A 1 86 ? -10.498 2.535 12.770 1.00 98.31 86 ASP A N 1
ATOM 640 C CA . ASP A 1 86 ? -11.453 3.466 13.369 1.00 98.31 86 ASP A CA 1
ATOM 641 C C . ASP A 1 86 ? -12.766 2.740 13.725 1.00 98.31 86 ASP A C 1
ATOM 643 O O . ASP A 1 86 ? -13.459 2.207 12.852 1.00 98.31 86 ASP A O 1
ATOM 647 N N . ALA A 1 87 ? -13.137 2.722 15.010 1.00 97.56 87 ALA A N 1
ATOM 648 C CA . ALA A 1 87 ? -14.350 2.063 15.503 1.00 97.56 87 ALA A CA 1
ATOM 649 C C . ALA A 1 87 ? -15.661 2.739 15.052 1.00 97.56 87 ALA A C 1
ATOM 651 O O . ALA A 1 87 ? -16.723 2.092 15.026 1.00 97.56 87 ALA A O 1
ATOM 652 N N . ASP A 1 88 ? -15.610 4.007 14.641 1.00 97.44 88 ASP A N 1
ATOM 653 C CA . ASP A 1 88 ? -16.754 4.699 14.054 1.00 97.44 88 ASP A CA 1
ATOM 654 C C . ASP A 1 88 ? -17.016 4.210 12.626 1.00 97.44 88 ASP A C 1
ATOM 656 O O . ASP A 1 88 ? -18.179 4.044 12.241 1.00 97.44 88 ASP A O 1
ATOM 660 N N . GLN A 1 89 ? -15.959 3.883 11.876 1.00 97.81 89 GLN A N 1
ATOM 661 C CA . GLN A 1 89 ? -16.031 3.397 10.491 1.00 97.81 89 GLN A CA 1
ATOM 662 C C . GLN A 1 89 ? -16.057 1.869 10.370 1.00 97.81 89 GLN A C 1
ATOM 664 O O . GLN A 1 89 ? -16.557 1.346 9.370 1.00 97.81 89 GLN A O 1
ATOM 669 N N . THR A 1 90 ? -15.568 1.157 11.387 1.00 98.06 90 THR A N 1
ATOM 670 C CA . THR A 1 90 ? -15.451 -0.305 11.424 1.00 98.06 90 THR A CA 1
ATOM 671 C C . THR A 1 90 ? -16.205 -0.858 12.636 1.00 98.06 90 THR A C 1
ATOM 673 O O . THR A 1 90 ? -15.623 -1.075 13.701 1.00 98.06 90 THR A O 1
ATOM 676 N N . PRO A 1 91 ? -17.521 -1.137 12.500 1.00 97.88 91 PRO A N 1
ATOM 677 C CA . PRO A 1 91 ? -18.379 -1.499 13.631 1.00 97.88 91 PRO A CA 1
ATOM 678 C C . PRO A 1 91 ? -17.933 -2.735 14.418 1.00 97.88 91 PRO A C 1
ATOM 680 O O . PRO A 1 91 ? -18.281 -2.860 15.589 1.00 97.88 91 PRO A O 1
ATOM 683 N N . ALA A 1 92 ? -17.165 -3.640 13.803 1.00 98.06 92 ALA A N 1
ATOM 684 C CA . ALA A 1 92 ? -16.619 -4.816 14.477 1.00 98.06 92 ALA A CA 1
ATOM 685 C C . ALA A 1 92 ? -15.720 -4.447 15.673 1.00 98.06 92 ALA A C 1
ATOM 687 O O . ALA A 1 92 ? -15.717 -5.162 16.672 1.00 98.06 92 ALA A O 1
ATOM 688 N N . LEU A 1 93 ? -15.033 -3.299 15.622 1.00 98.19 93 LEU A N 1
ATOM 689 C CA . LEU A 1 93 ? -14.170 -2.827 16.709 1.00 98.19 93 LEU A CA 1
ATOM 690 C C . LEU A 1 93 ? -14.952 -2.346 17.936 1.00 98.19 93 LEU A C 1
ATOM 692 O O . LEU A 1 93 ? -14.397 -2.290 19.028 1.00 98.19 93 LEU A O 1
ATOM 696 N N . ARG A 1 94 ? -16.257 -2.073 17.806 1.00 97.69 94 ARG A N 1
ATOM 697 C CA . ARG A 1 94 ? -17.107 -1.641 18.932 1.00 97.69 94 ARG A CA 1
ATOM 698 C C . ARG A 1 94 ? -17.316 -2.733 19.986 1.00 97.69 94 ARG A C 1
ATOM 700 O O . ARG A 1 94 ? -17.879 -2.458 21.040 1.00 97.69 94 ARG A O 1
ATOM 707 N N . GLN A 1 95 ? -16.899 -3.967 19.692 1.00 98.06 95 GLN A N 1
ATOM 708 C CA . GLN A 1 95 ? -16.885 -5.081 20.643 1.00 98.06 95 GLN A CA 1
ATOM 709 C C . GLN A 1 95 ? -15.707 -5.006 21.627 1.00 98.06 95 GLN A C 1
ATOM 711 O O . GLN A 1 95 ? -15.768 -5.627 22.685 1.00 98.06 95 GLN A O 1
ATOM 716 N N . LEU A 1 96 ? -14.652 -4.259 21.286 1.00 97.94 96 LEU A N 1
ATOM 717 C CA . LEU A 1 96 ? -13.509 -4.001 22.159 1.00 97.94 96 LEU A CA 1
ATOM 718 C C . LEU A 1 96 ? -13.887 -2.997 23.253 1.00 97.94 96 LEU A C 1
ATOM 720 O O . LEU A 1 96 ? -14.840 -2.227 23.100 1.00 97.94 96 LEU A O 1
ATOM 724 N N . ASN A 1 97 ? -13.124 -2.952 24.344 1.00 98.44 97 ASN A N 1
ATOM 725 C CA . ASN A 1 97 ? -13.301 -1.884 25.327 1.00 98.44 97 ASN A CA 1
ATOM 726 C C . ASN A 1 97 ? -12.774 -0.534 24.788 1.00 98.44 97 ASN A C 1
ATOM 728 O O . ASN A 1 97 ? -12.051 -0.482 23.794 1.00 98.44 97 ASN A O 1
ATOM 732 N N . LEU A 1 98 ? -13.150 0.581 25.424 1.00 98.25 98 LEU A N 1
ATOM 733 C CA . LEU A 1 98 ? -12.822 1.921 24.911 1.00 98.25 98 LEU A CA 1
ATOM 734 C C . LEU A 1 98 ? -11.311 2.200 24.825 1.00 98.25 98 LEU A C 1
ATOM 736 O O . LEU A 1 98 ? -10.889 2.937 23.935 1.00 98.25 98 LEU A O 1
ATOM 740 N N . ASP A 1 99 ? -10.502 1.634 25.720 1.00 98.56 99 ASP A N 1
ATOM 741 C CA . ASP A 1 99 ? -9.050 1.847 25.716 1.00 98.56 99 ASP A CA 1
ATOM 742 C C . ASP A 1 99 ? -8.374 1.053 24.585 1.00 98.56 99 ASP A C 1
ATOM 744 O O . ASP A 1 99 ? -7.476 1.561 23.910 1.00 98.56 99 ASP A O 1
ATOM 748 N N . GLU A 1 100 ? -8.859 -0.161 24.310 1.00 98.62 100 GLU A N 1
ATOM 749 C CA . GLU A 1 100 ? -8.450 -0.971 23.157 1.00 98.62 100 GLU A CA 1
ATOM 750 C C . GLU A 1 100 ? -8.835 -0.304 21.832 1.00 98.62 100 GLU A C 1
ATOM 752 O O . GLU A 1 100 ? -8.003 -0.227 20.931 1.00 98.62 100 GLU A O 1
ATOM 757 N N . GLN A 1 101 ? -10.057 0.235 21.721 1.00 98.56 101 GLN A N 1
ATOM 758 C CA . GLN A 1 101 ? -10.498 0.968 20.526 1.00 98.56 101 GLN A CA 1
ATOM 759 C C . GLN A 1 101 ? -9.577 2.157 20.230 1.00 98.56 101 GLN A C 1
ATOM 761 O O . GLN A 1 101 ? -9.098 2.295 19.106 1.00 98.56 101 GLN A O 1
ATOM 766 N N . LYS A 1 102 ? -9.271 2.974 21.247 1.00 98.38 102 LYS A N 1
ATOM 767 C CA . LYS A 1 102 ? -8.350 4.114 21.109 1.00 98.38 102 LYS A CA 1
ATOM 768 C C . LYS A 1 102 ? -6.949 3.680 20.705 1.00 98.38 102 LYS A C 1
ATOM 770 O O . LYS A 1 102 ? -6.331 4.327 19.870 1.00 98.38 102 LYS A O 1
ATOM 775 N N . THR A 1 103 ? -6.456 2.591 21.289 1.00 98.62 103 THR A N 1
ATOM 776 C CA . THR A 1 103 ? -5.124 2.062 20.977 1.00 98.62 103 THR A CA 1
ATOM 777 C C . THR A 1 103 ? -5.050 1.601 19.522 1.00 98.62 103 THR A C 1
ATOM 779 O O . THR A 1 103 ? -4.112 1.955 18.814 1.00 98.62 103 THR A O 1
ATOM 782 N N . VAL A 1 104 ? -6.046 0.845 19.048 1.00 98.50 104 VAL A N 1
ATOM 783 C CA . VAL A 1 104 ? -6.105 0.382 17.653 1.00 98.50 104 VAL A CA 1
ATOM 784 C C . VAL A 1 104 ? -6.201 1.566 16.692 1.00 98.50 104 VAL A C 1
ATOM 786 O O . VAL A 1 104 ? -5.453 1.606 15.716 1.00 98.50 104 VAL A O 1
ATOM 789 N N . GLN A 1 105 ? -7.049 2.551 16.996 1.00 98.62 105 GLN A N 1
ATOM 790 C CA . GLN A 1 105 ? -7.161 3.773 16.203 1.00 98.62 105 GLN A CA 1
ATOM 791 C C . GLN A 1 105 ? -5.823 4.522 16.125 1.00 98.62 105 GLN A C 1
ATOM 793 O O . GLN A 1 105 ? -5.373 4.842 15.027 1.00 98.62 105 GLN A O 1
ATOM 798 N N . GLN A 1 106 ? -5.152 4.738 17.262 1.00 98.62 106 GLN A N 1
ATOM 799 C CA . GLN A 1 106 ? -3.857 5.420 17.311 1.00 98.62 106 GLN A CA 1
ATOM 800 C C . GLN A 1 106 ? -2.800 4.704 16.456 1.00 98.62 106 GLN A C 1
ATOM 802 O O . GLN A 1 106 ? -2.054 5.354 15.728 1.00 98.62 106 GLN A O 1
ATOM 807 N N . LEU A 1 107 ? -2.745 3.368 16.505 1.00 98.62 107 LEU A N 1
ATOM 808 C CA . LEU A 1 107 ? -1.822 2.583 15.676 1.00 98.62 107 LEU A CA 1
ATOM 809 C C . LEU A 1 107 ? -2.126 2.717 14.177 1.00 98.62 107 LEU A C 1
ATOM 811 O O . LEU A 1 107 ? -1.208 2.704 13.354 1.00 98.62 107 LEU A O 1
ATOM 815 N N . GLY A 1 108 ? -3.399 2.851 13.805 1.00 98.31 108 GLY A N 1
ATOM 816 C CA . GLY A 1 108 ? -3.795 3.117 12.426 1.00 98.31 108 GLY A CA 1
ATOM 817 C C . GLY A 1 108 ? -3.420 4.514 11.944 1.00 98.31 108 GLY A C 1
ATOM 818 O O . GLY A 1 108 ? -2.915 4.657 10.833 1.00 98.31 108 GLY A O 1
ATOM 819 N N . GLU A 1 109 ? -3.604 5.531 12.787 1.00 98.31 109 GLU A N 1
ATOM 820 C CA . GLU A 1 109 ? -3.169 6.909 12.519 1.00 98.31 109 GLU A CA 1
ATOM 821 C C . GLU A 1 109 ? -1.643 6.995 12.369 1.00 98.31 109 GLU A C 1
ATOM 823 O O . GLU A 1 109 ? -1.141 7.623 11.437 1.00 98.31 109 GLU A O 1
ATOM 828 N N . GLU A 1 110 ? -0.898 6.300 13.230 1.00 98.12 110 GLU A N 1
ATOM 829 C CA . GLU A 1 110 ? 0.557 6.194 13.125 1.00 98.12 110 GLU A CA 1
ATOM 830 C C . GLU A 1 110 ? 0.989 5.459 11.847 1.00 98.12 110 GLU A C 1
ATOM 832 O O . GLU A 1 110 ? 1.948 5.866 11.189 1.00 98.12 110 GLU A O 1
ATOM 837 N N . SER A 1 111 ? 0.274 4.397 11.466 1.00 96.94 111 SER A N 1
ATOM 838 C CA . SER A 1 111 ? 0.543 3.670 10.221 1.00 96.94 111 SER A CA 1
ATOM 839 C C . SER A 1 111 ? 0.314 4.552 8.998 1.00 96.94 111 SER A C 1
ATOM 841 O O . SER A 1 111 ? 1.154 4.560 8.102 1.00 96.94 111 SER A O 1
ATOM 843 N N . LEU A 1 112 ? -0.780 5.321 8.974 1.00 96.31 112 LEU A N 1
ATOM 844 C CA . LEU A 1 112 ? -1.037 6.309 7.929 1.00 96.31 112 LEU A CA 1
ATOM 845 C C . LEU A 1 112 ? 0.118 7.307 7.847 1.00 96.31 112 LEU A C 1
ATOM 847 O O . LEU A 1 112 ? 0.711 7.423 6.783 1.00 96.31 112 LEU A O 1
ATOM 851 N N . TYR A 1 113 ? 0.486 7.938 8.968 1.00 95.06 113 TYR A N 1
ATOM 852 C CA . TYR A 1 113 ? 1.581 8.911 9.014 1.00 95.06 113 TYR A CA 1
ATOM 853 C C . TYR A 1 113 ? 2.880 8.356 8.414 1.00 95.06 113 TYR A C 1
ATOM 855 O O . TYR A 1 113 ? 3.487 9.002 7.568 1.00 95.06 113 TYR A O 1
ATOM 863 N N . ARG A 1 114 ? 3.285 7.144 8.818 1.00 94.56 114 ARG A N 1
ATOM 864 C CA . ARG A 1 114 ? 4.529 6.517 8.344 1.00 94.56 114 ARG A CA 1
ATOM 865 C C . ARG A 1 114 ? 4.481 6.128 6.866 1.00 94.56 114 ARG A C 1
ATOM 867 O O . ARG A 1 114 ? 5.509 6.168 6.203 1.00 94.56 114 ARG A O 1
ATOM 874 N N . LEU A 1 115 ? 3.323 5.696 6.367 1.00 93.06 115 LEU A N 1
ATOM 875 C CA . LEU A 1 115 ? 3.165 5.274 4.972 1.00 93.06 115 LEU A CA 1
ATOM 876 C C . LEU A 1 115 ? 3.044 6.467 4.017 1.00 93.06 115 LEU A C 1
ATOM 878 O O . LEU A 1 115 ? 3.466 6.366 2.871 1.00 93.06 115 LEU A O 1
ATOM 882 N N . THR A 1 116 ? 2.515 7.594 4.488 1.00 91.25 116 THR A N 1
ATOM 883 C CA . THR A 1 116 ? 2.417 8.842 3.714 1.00 91.25 116 THR A CA 1
ATOM 884 C C . THR A 1 116 ? 3.601 9.779 3.955 1.00 91.25 116 THR A C 1
ATOM 886 O O . THR A 1 116 ? 3.529 10.958 3.613 1.00 91.25 116 THR A O 1
ATOM 889 N N . ASP A 1 117 ? 4.659 9.305 4.616 1.00 91.12 117 ASP A N 1
ATOM 890 C CA . ASP A 1 117 ? 5.858 10.109 4.831 1.00 91.12 117 ASP A CA 1
ATOM 891 C C . ASP A 1 117 ? 6.566 10.329 3.489 1.00 91.12 117 ASP A C 1
ATOM 893 O O . ASP A 1 117 ? 6.803 9.384 2.731 1.00 91.12 117 ASP A O 1
ATOM 897 N N . TRP A 1 118 ? 6.907 11.582 3.192 1.00 86.81 118 TRP A N 1
ATOM 898 C CA . TRP A 1 118 ? 7.572 11.957 1.948 1.00 86.81 118 TRP A CA 1
ATOM 899 C C . TRP A 1 118 ? 8.933 11.259 1.798 1.00 86.81 118 TRP A C 1
ATOM 901 O O . TRP A 1 118 ? 9.307 10.908 0.680 1.00 86.81 118 TRP A O 1
ATOM 911 N N . GLU A 1 119 ? 9.631 10.980 2.907 1.00 90.12 119 GLU A N 1
ATOM 912 C CA . GLU A 1 119 ? 10.920 10.272 2.898 1.00 90.12 119 GLU A CA 1
ATOM 913 C C . GLU A 1 119 ? 10.777 8.833 2.378 1.00 90.12 119 GLU A C 1
ATOM 915 O O . GLU A 1 119 ? 11.695 8.286 1.766 1.00 90.12 119 GLU A O 1
ATOM 920 N N . LEU A 1 120 ? 9.614 8.204 2.585 1.00 88.81 120 LEU A N 1
ATOM 921 C CA . LEU A 1 120 ? 9.342 6.861 2.070 1.00 88.81 120 LEU A CA 1
ATOM 922 C C . LEU A 1 120 ? 9.142 6.864 0.546 1.00 88.81 120 LEU A C 1
ATOM 924 O O . LEU A 1 120 ? 9.420 5.864 -0.118 1.00 88.81 120 LEU A O 1
ATOM 928 N N . GLN A 1 121 ? 8.656 7.979 0.001 1.00 90.00 121 GLN A N 1
ATOM 929 C CA . GLN A 1 121 ? 8.277 8.119 -1.406 1.00 90.00 121 GLN A CA 1
ATOM 930 C C . GLN A 1 121 ? 9.416 8.644 -2.285 1.00 90.00 121 GLN A C 1
ATOM 932 O O . GLN A 1 121 ? 9.484 8.322 -3.476 1.00 90.00 121 GLN A O 1
ATOM 937 N N . GLU A 1 122 ? 10.332 9.416 -1.695 1.00 91.94 122 GLU A N 1
ATOM 938 C CA . GLU A 1 122 ? 11.444 10.077 -2.382 1.00 91.94 122 GLU A CA 1
ATOM 939 C C . GLU A 1 122 ? 12.241 9.133 -3.303 1.00 91.94 122 GLU A C 1
ATOM 941 O O . GLU A 1 122 ? 12.385 9.468 -4.479 1.00 91.94 122 GLU A O 1
ATOM 946 N N . PRO A 1 123 ? 12.662 7.916 -2.894 1.00 94.62 123 PRO A N 1
ATOM 947 C CA . PRO A 1 123 ? 13.466 7.062 -3.771 1.00 94.62 123 PRO A CA 1
ATOM 948 C C . PRO A 1 123 ? 12.740 6.630 -5.054 1.00 94.62 123 PRO A C 1
ATOM 950 O O . PRO A 1 123 ? 13.354 6.505 -6.116 1.00 94.62 123 PRO A O 1
ATOM 953 N N . ALA A 1 124 ? 11.428 6.384 -4.971 1.00 93.50 124 ALA A N 1
ATOM 954 C CA . ALA A 1 124 ? 10.627 6.013 -6.134 1.00 93.50 124 ALA A CA 1
ATOM 955 C C . ALA A 1 124 ? 10.408 7.216 -7.063 1.00 93.50 124 ALA A C 1
ATOM 957 O O . ALA A 1 124 ? 10.504 7.067 -8.284 1.00 93.50 124 ALA A O 1
ATOM 958 N N . ALA A 1 125 ? 10.173 8.397 -6.484 1.00 91.75 125 ALA A N 1
ATOM 959 C CA . ALA A 1 125 ? 10.038 9.652 -7.216 1.00 91.75 125 ALA A CA 1
ATOM 960 C C . ALA A 1 125 ? 11.341 10.026 -7.949 1.00 91.75 125 ALA A C 1
ATOM 962 O O . ALA A 1 125 ? 11.325 10.336 -9.140 1.00 91.75 125 ALA A O 1
ATOM 963 N N . GLU A 1 126 ? 12.492 9.930 -7.277 1.00 93.56 126 GLU A N 1
ATOM 964 C CA . GLU A 1 126 ? 13.805 10.189 -7.879 1.00 93.56 126 GLU A CA 1
ATOM 965 C C . GLU A 1 126 ? 14.105 9.225 -9.030 1.00 93.56 126 GLU A C 1
ATOM 967 O O . GLU A 1 126 ? 14.561 9.646 -10.096 1.00 93.56 126 GLU A O 1
ATOM 972 N N . ALA A 1 127 ? 13.808 7.933 -8.858 1.00 93.94 127 ALA A N 1
ATOM 973 C CA . ALA A 1 127 ? 13.972 6.951 -9.924 1.00 93.94 127 ALA A CA 1
ATOM 974 C C . ALA A 1 127 ? 13.118 7.297 -11.157 1.00 93.94 127 ALA A C 1
ATOM 976 O O . ALA A 1 127 ? 13.599 7.168 -12.284 1.00 93.94 127 ALA A O 1
ATOM 977 N N . ALA A 1 128 ? 11.883 7.772 -10.960 1.00 92.81 128 ALA A N 1
ATOM 978 C CA . ALA A 1 128 ? 1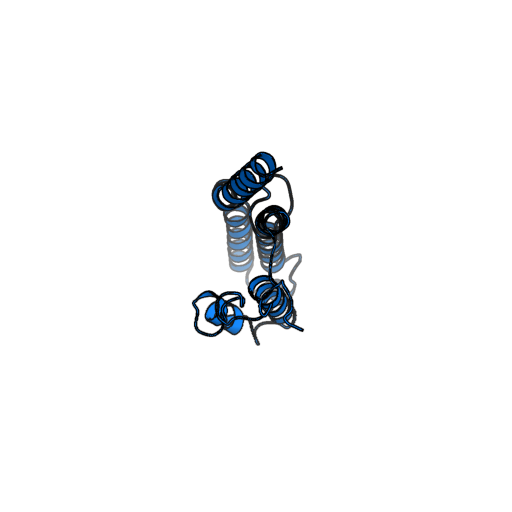1.029 8.240 -12.049 1.00 92.81 128 ALA A CA 1
ATOM 979 C C . ALA A 1 128 ? 11.649 9.442 -12.786 1.00 92.81 128 ALA A C 1
ATOM 981 O O . ALA A 1 128 ? 11.758 9.406 -14.012 1.00 92.81 128 ALA A O 1
ATOM 982 N N . VAL A 1 129 ? 12.147 10.445 -12.051 1.00 93.06 129 VAL A N 1
ATOM 983 C CA . VAL A 1 129 ? 12.814 11.631 -12.624 1.00 93.06 129 VAL A CA 1
ATOM 984 C C . VAL A 1 129 ? 14.044 11.245 -13.447 1.00 93.06 129 VAL A C 1
ATOM 986 O O . VAL A 1 129 ? 14.210 11.709 -14.574 1.00 93.06 129 VAL A O 1
ATOM 989 N N . VAL A 1 130 ? 14.897 10.360 -12.924 1.00 94.62 130 VAL A N 1
ATOM 990 C CA . VAL A 1 130 ? 16.102 9.903 -13.635 1.00 94.62 130 VAL A CA 1
ATOM 991 C C . VAL A 1 130 ? 15.743 9.227 -14.962 1.00 94.62 130 VAL A C 1
ATOM 993 O O . VAL A 1 130 ? 16.423 9.438 -15.969 1.00 94.62 130 VAL A O 1
ATOM 996 N N . LEU A 1 131 ? 14.683 8.418 -14.987 1.00 92.12 131 LEU A N 1
ATOM 997 C CA . LEU A 1 131 ? 14.235 7.728 -16.197 1.00 92.12 131 LEU A CA 1
ATOM 998 C C . LEU A 1 131 ? 13.660 8.701 -17.240 1.00 92.12 131 LEU A C 1
ATOM 1000 O O . LEU A 1 131 ? 14.011 8.576 -18.417 1.00 92.12 131 LEU A O 1
ATOM 1004 N N . ASP A 1 132 ? 12.873 9.694 -16.818 1.00 90.69 132 ASP A N 1
ATOM 1005 C CA . ASP A 1 132 ? 12.379 10.770 -17.695 1.00 90.69 132 ASP A CA 1
ATOM 1006 C C . ASP A 1 132 ? 13.543 11.569 -18.312 1.00 90.69 132 ASP A C 1
ATOM 1008 O O . ASP A 1 132 ? 13.577 11.849 -19.515 1.00 90.69 132 ASP A O 1
ATOM 1012 N N . GLU A 1 133 ? 14.568 11.893 -17.516 1.00 91.44 133 GLU A N 1
ATOM 1013 C CA . GLU A 1 133 ? 15.754 12.586 -18.022 1.00 91.44 133 GLU A CA 1
ATOM 1014 C C . GLU A 1 133 ? 16.519 11.766 -19.070 1.00 91.44 133 GLU A C 1
ATOM 1016 O O . GLU A 1 133 ? 17.011 12.326 -20.055 1.00 91.44 133 GLU A O 1
ATOM 1021 N N . ILE A 1 134 ? 16.653 10.452 -18.867 1.00 90.38 134 ILE A N 1
ATOM 1022 C CA . ILE A 1 134 ? 17.320 9.553 -19.820 1.00 90.38 134 ILE A CA 1
ATOM 1023 C C . ILE A 1 134 ? 16.561 9.517 -21.152 1.00 90.38 134 ILE A C 1
ATOM 1025 O O . ILE A 1 134 ? 17.189 9.566 -22.216 1.00 90.38 134 ILE A O 1
ATOM 1029 N N . GLU A 1 135 ? 15.228 9.467 -21.113 1.00 87.69 135 GLU A N 1
ATOM 1030 C CA . GLU A 1 135 ? 14.396 9.509 -22.317 1.00 87.69 135 GLU A CA 1
ATOM 1031 C C . GLU A 1 135 ? 14.590 10.827 -23.080 1.00 87.69 135 GLU A C 1
ATOM 1033 O O . GLU A 1 135 ? 14.862 10.811 -24.285 1.00 87.69 135 GLU A O 1
ATOM 1038 N N . SER A 1 136 ? 14.541 11.963 -22.376 1.00 86.12 136 SER A N 1
ATOM 1039 C CA . SER A 1 136 ? 14.671 13.292 -22.990 1.00 86.12 136 SER A CA 1
ATOM 1040 C C . SER A 1 136 ? 15.999 13.499 -23.732 1.00 86.12 136 SER A C 1
ATOM 1042 O O . SER A 1 136 ? 16.048 14.217 -24.725 1.00 86.12 136 SER A O 1
ATOM 1044 N N . LYS A 1 137 ? 17.077 12.839 -23.284 1.00 84.44 137 LYS A N 1
ATOM 1045 C CA . LYS A 1 137 ? 18.413 12.885 -23.909 1.00 84.44 137 LYS A CA 1
ATOM 1046 C C . LYS A 1 137 ? 18.547 11.947 -25.116 1.00 84.44 137 LYS A C 1
ATOM 1048 O O . LYS A 1 137 ? 19.531 12.044 -25.846 1.00 84.44 137 LYS A O 1
ATOM 1053 N N . SER A 1 138 ? 17.603 11.023 -25.295 1.00 73.88 138 SER A N 1
ATOM 1054 C CA . SER A 1 138 ? 17.618 9.998 -26.347 1.00 73.88 138 SER A CA 1
ATOM 1055 C C . SER A 1 138 ? 16.788 10.376 -27.586 1.00 73.88 138 SER A C 1
ATOM 1057 O O . SER A 1 138 ? 16.768 9.604 -28.547 1.00 73.88 138 SER A O 1
ATOM 1059 N N . THR A 1 139 ? 16.118 11.535 -27.560 1.00 66.50 139 THR A N 1
ATOM 1060 C CA . THR A 1 139 ? 15.281 12.094 -28.641 1.00 66.50 139 THR A CA 1
ATOM 1061 C C . THR A 1 139 ? 15.989 13.262 -29.322 1.00 66.50 139 THR A C 1
ATOM 1063 O O . THR A 1 139 ? 15.892 13.360 -30.567 1.00 66.50 139 THR A O 1
#

Foldseek 3Di:
DDDPDPDPDDPVQAQDQCCPDPLNVVLVVQPPPDVVSVVVSVVVNVVSRDDDDLVCLLVVLCQQFAVLPDCHPLLVVLVVLLQCLACVNPVVCVVPDPVSSVVSNVVSPVSNCVSSDNVRNHVSNVVSVVSVVVVVVVD